Protein AF-A0A7W3TEL6-F1 (afdb_monomer_lite)

Sequence (169 aa):
MPGLGRARLMILGASALGTVALAALAATPHDAAGAGAGTGVTGGTTTVGGPSVGDTRLRPDADPAAGPGEIAEAIAERIGCRPEAVLVDADELRQVACTLDGERYRFTAFLAAEGTLAWLDEALPYGGSHLVGDRWVVTASRPVLEELGDRLGGRITDGEDHGAHAGHG

pLDDT: mean 78.61, std 22.21, range [33.56, 98.75]

Foldseek 3Di:
DDDDDDDDDDDPDDDDDDDDDDDDDDDDDDDDDDDDDDDDDDDDDDPDPDPPPPDPLPALCNDLPDFQVSSQVSLCVLVVFDFPDWPDDDRAKTWTWGDDPNWIKIKIFGNFQVSQVVVCVVCQQVWAKWFDDSGMIMGTHPVVSVVVCVRNPGDIDTHDDPDPPPDDD

Organism: NCBI:txid1472722

Radius of gyration: 24.88 Å; chains: 1; bounding box: 50×64×75 Å

Secondary structure (DSSP, 8-state):
---------------------PPP-PPPP------------------------------TT--TT--HHHHHHHHHHHHT----EEEEE-SSEEEEEEEETTEEEEEEEESSHHHHHHHHHHHGGG--EEEE-SSEEEEE-HHHHHHHHHHH--EEEE-----------

Structure (mmCIF, N/CA/C/O backbone):
data_AF-A0A7W3TEL6-F1
#
_entry.id   AF-A0A7W3TEL6-F1
#
loop_
_atom_site.group_PDB
_atom_site.id
_atom_site.type_symbol
_atom_site.label_atom_id
_atom_site.label_alt_id
_atom_site.label_comp_id
_atom_site.label_asym_id
_atom_site.label_entity_id
_atom_site.label_seq_id
_atom_site.pdbx_PDB_ins_code
_atom_site.Cartn_x
_atom_site.Cartn_y
_atom_site.Cartn_z
_atom_site.occupancy
_atom_site.B_iso_or_equiv
_atom_site.auth_seq_id
_atom_site.auth_comp_id
_atom_site.auth_asym_id
_atom_site.auth_atom_id
_atom_site.pdbx_PDB_model_num
ATOM 1 N N . MET A 1 1 ? 10.467 18.066 14.950 1.00 47.81 1 MET A N 1
ATOM 2 C CA . MET A 1 1 ? 10.952 19.430 14.618 1.00 47.81 1 MET A CA 1
ATOM 3 C C . MET A 1 1 ? 12.334 19.583 15.235 1.00 47.81 1 MET A C 1
ATOM 5 O O . MET A 1 1 ? 12.453 19.112 16.361 1.00 47.81 1 MET A O 1
ATOM 9 N N . PRO A 1 2 ? 13.359 20.170 14.586 1.00 46.44 2 PRO A N 1
ATOM 10 C CA . PRO A 1 2 ? 13.389 21.039 13.396 1.00 46.44 2 PRO A CA 1
ATOM 11 C C . PRO A 1 2 ? 14.077 20.343 12.187 1.00 46.44 2 PRO A C 1
ATOM 13 O O . PRO A 1 2 ? 14.561 19.233 12.324 1.00 46.44 2 PRO A O 1
ATOM 16 N N . GLY A 1 3 ? 14.126 20.883 10.971 1.00 33.56 3 GLY A N 1
ATOM 17 C CA . GLY A 1 3 ? 13.752 22.214 10.528 1.00 33.56 3 GLY A CA 1
ATOM 18 C C . GLY A 1 3 ? 13.719 22.329 9.002 1.00 33.56 3 GLY A C 1
ATOM 19 O O . GLY A 1 3 ? 14.414 21.619 8.283 1.00 33.56 3 GLY A O 1
ATOM 20 N N . LEU A 1 4 ? 12.851 23.244 8.572 1.00 48.84 4 LEU A N 1
ATOM 21 C CA . LEU A 1 4 ? 12.913 24.099 7.390 1.00 48.84 4 LEU A CA 1
ATOM 22 C C . LEU A 1 4 ? 13.992 23.774 6.342 1.00 48.84 4 LEU A C 1
ATOM 24 O O . LEU A 1 4 ? 15.170 24.081 6.506 1.00 48.84 4 LEU A O 1
ATOM 28 N N . GLY A 1 5 ? 13.503 23.326 5.187 1.00 46.06 5 GLY A N 1
ATOM 29 C CA . GLY A 1 5 ? 13.519 24.154 3.984 1.00 46.06 5 GLY A CA 1
ATOM 30 C C . GLY A 1 5 ? 14.880 24.693 3.566 1.00 46.06 5 GLY A C 1
ATOM 31 O O . GLY A 1 5 ? 15.302 25.765 3.998 1.00 46.06 5 GLY A O 1
ATOM 32 N N . ARG A 1 6 ? 15.493 24.025 2.589 1.00 55.31 6 ARG A N 1
ATOM 33 C CA . ARG A 1 6 ? 16.466 24.672 1.714 1.00 55.31 6 ARG A CA 1
ATOM 34 C C . ARG A 1 6 ? 15.915 24.761 0.302 1.00 55.31 6 ARG A C 1
ATOM 36 O O . ARG A 1 6 ? 15.855 23.797 -0.447 1.00 55.31 6 ARG A O 1
ATOM 43 N N . ALA A 1 7 ? 15.449 25.980 0.051 1.00 42.38 7 ALA A N 1
ATOM 44 C CA . ALA A 1 7 ? 15.299 26.679 -1.207 1.00 42.38 7 ALA A CA 1
ATOM 45 C C . ALA A 1 7 ? 15.907 25.997 -2.442 1.00 42.38 7 ALA A C 1
ATOM 47 O O . ALA A 1 7 ? 17.106 25.728 -2.512 1.00 42.38 7 ALA A O 1
ATOM 48 N N . ARG A 1 8 ? 15.053 25.882 -3.466 1.00 54.50 8 ARG A N 1
ATOM 49 C CA . ARG A 1 8 ? 15.433 25.909 -4.880 1.00 54.50 8 ARG A CA 1
ATOM 50 C C . ARG A 1 8 ? 16.470 27.010 -5.113 1.00 54.50 8 ARG A C 1
ATOM 52 O O . ARG A 1 8 ? 16.144 28.190 -5.004 1.00 54.50 8 ARG A O 1
ATOM 59 N N . LEU A 1 9 ? 17.674 26.620 -5.508 1.00 43.28 9 LEU A N 1
ATOM 60 C CA . LEU A 1 9 ? 18.605 27.491 -6.209 1.00 43.28 9 LEU A CA 1
ATOM 61 C C . LEU A 1 9 ? 18.725 26.953 -7.636 1.00 43.28 9 LEU A C 1
ATOM 63 O O . LEU A 1 9 ? 19.456 26.002 -7.897 1.00 43.28 9 LEU A O 1
ATOM 67 N N . MET A 1 10 ? 17.950 27.541 -8.549 1.00 45.88 10 MET A N 1
ATOM 68 C CA . MET A 1 10 ? 18.226 27.424 -9.976 1.00 45.88 10 MET A CA 1
ATOM 69 C C . MET A 1 10 ? 19.542 28.151 -10.252 1.00 45.88 10 MET A C 1
ATOM 71 O O . MET A 1 10 ? 19.587 29.379 -10.211 1.00 45.88 10 MET A O 1
ATOM 75 N N . ILE A 1 11 ? 20.601 27.400 -10.540 1.00 49.34 11 ILE A N 1
ATOM 76 C CA . ILE A 1 11 ? 21.792 27.940 -11.192 1.00 49.34 11 ILE A CA 1
ATOM 77 C C . ILE A 1 11 ? 21.687 27.559 -12.666 1.00 49.34 11 ILE A C 1
ATOM 79 O O . ILE A 1 11 ? 22.007 26.441 -13.062 1.00 49.34 11 ILE A O 1
ATOM 83 N N . LEU A 1 12 ? 21.218 28.511 -13.478 1.00 48.00 12 LEU A N 1
ATOM 84 C CA . LEU A 1 12 ? 21.612 28.570 -14.879 1.00 48.00 12 LEU A CA 1
ATOM 85 C C . LEU A 1 12 ? 23.116 28.863 -14.907 1.00 48.00 12 LEU A C 1
ATOM 87 O O . LEU A 1 12 ? 23.552 29.933 -14.489 1.00 48.00 12 LEU A O 1
ATOM 91 N N . GLY A 1 13 ? 23.895 27.912 -15.407 1.00 42.38 13 GLY A N 1
ATOM 92 C CA . GLY A 1 13 ? 25.322 28.065 -15.651 1.00 42.38 13 GLY A CA 1
ATOM 93 C C . GLY A 1 13 ? 25.727 27.126 -16.771 1.00 42.38 13 GLY A C 1
ATOM 94 O O . GLY A 1 13 ? 25.991 25.952 -16.539 1.00 42.38 13 GLY A O 1
ATOM 95 N N . ALA A 1 14 ? 25.700 27.643 -17.996 1.00 51.44 14 ALA A N 1
ATOM 96 C CA . ALA A 1 14 ? 26.194 26.970 -19.183 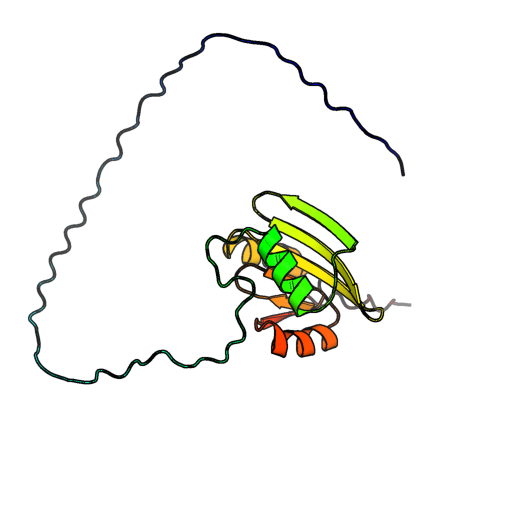1.00 51.44 14 ALA A CA 1
ATOM 97 C C . ALA A 1 14 ? 27.675 26.599 -19.005 1.00 51.44 14 ALA A C 1
ATOM 99 O O . ALA A 1 14 ? 28.509 27.481 -18.811 1.00 51.44 14 ALA A O 1
ATOM 100 N N . SER A 1 15 ? 27.992 25.312 -19.136 1.00 49.91 15 SER A N 1
ATOM 101 C CA . SER A 1 15 ? 29.360 24.828 -19.311 1.00 49.91 15 SER A CA 1
ATOM 102 C C . SER A 1 15 ? 29.406 23.974 -20.567 1.00 49.91 15 SER A C 1
ATOM 104 O O . SER A 1 15 ? 28.753 22.939 -20.678 1.00 49.91 15 SER A O 1
ATOM 106 N N . ALA A 1 16 ? 30.135 24.500 -21.542 1.00 53.38 16 ALA A N 1
ATOM 107 C CA . ALA A 1 16 ? 30.342 23.943 -22.858 1.00 53.38 16 ALA A CA 1
ATOM 108 C C . ALA A 1 16 ? 31.281 22.723 -22.824 1.00 53.38 16 ALA A C 1
ATOM 110 O O . ALA A 1 16 ? 32.265 22.713 -22.093 1.00 53.38 16 ALA A O 1
ATOM 111 N N . LEU A 1 17 ? 30.979 21.775 -23.717 1.00 55.62 17 LEU A N 1
ATOM 112 C CA . LEU A 1 17 ? 31.896 20.886 -24.441 1.00 55.62 17 LEU A CA 1
ATOM 113 C C . LEU A 1 17 ? 32.804 19.963 -23.611 1.00 55.62 17 LEU A C 1
ATOM 115 O O . LEU A 1 17 ? 33.873 20.337 -23.141 1.00 55.62 17 LEU A O 1
ATOM 119 N N . GLY A 1 18 ? 32.428 18.685 -23.597 1.00 47.41 18 GLY A N 1
ATOM 120 C CA . GLY A 1 18 ? 33.294 17.581 -23.200 1.00 47.41 18 GLY A CA 1
ATOM 121 C C . GLY A 1 18 ? 32.799 16.268 -23.794 1.00 47.41 18 GLY A C 1
ATOM 122 O O . GLY A 1 18 ? 32.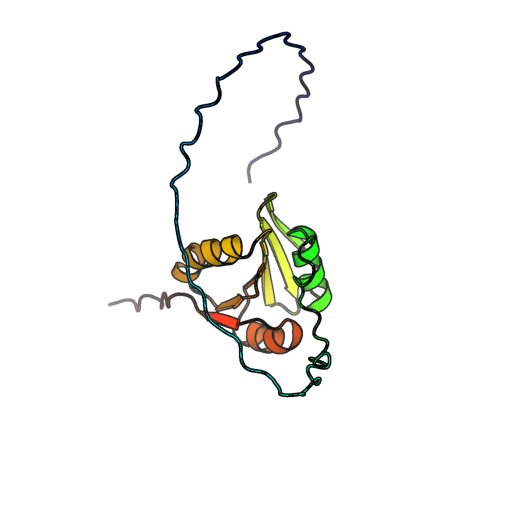298 15.411 -23.077 1.00 47.41 18 GLY A O 1
ATOM 123 N N . THR A 1 19 ? 32.883 16.121 -25.116 1.00 58.41 19 THR A N 1
ATOM 124 C CA . THR A 1 19 ? 32.642 14.846 -25.797 1.00 58.41 19 THR A CA 1
ATOM 125 C C . THR A 1 19 ? 33.785 13.895 -25.449 1.00 58.41 19 THR A C 1
ATOM 127 O O . THR A 1 19 ? 34.881 14.016 -25.990 1.00 58.41 19 THR A O 1
ATOM 130 N N . VAL A 1 20 ? 33.543 12.943 -24.550 1.00 56.38 20 VAL A N 1
ATOM 131 C CA . VAL A 1 20 ? 34.421 11.781 -24.382 1.00 56.38 20 VAL A CA 1
ATOM 132 C C . VAL A 1 20 ? 33.690 10.584 -24.967 1.00 56.38 20 VAL A C 1
ATOM 134 O O . VAL A 1 20 ? 32.789 10.015 -24.357 1.00 56.38 20 VAL A O 1
ATOM 137 N N . ALA A 1 21 ? 34.057 10.245 -26.201 1.00 54.59 21 ALA A N 1
ATOM 138 C CA . ALA A 1 21 ? 33.669 9.001 -26.839 1.00 54.59 21 ALA A CA 1
ATOM 139 C C . ALA A 1 21 ? 34.353 7.842 -26.097 1.00 54.59 21 ALA A C 1
ATOM 141 O O . ALA A 1 21 ? 35.560 7.644 -26.242 1.00 54.59 21 ALA A O 1
ATOM 142 N N . LEU A 1 22 ? 33.598 7.090 -25.292 1.00 56.00 22 LEU A N 1
ATOM 143 C CA . LEU A 1 22 ? 34.049 5.785 -24.820 1.00 56.00 22 LEU A CA 1
ATOM 144 C C . LEU A 1 22 ? 33.724 4.740 -25.889 1.00 56.00 22 LEU A C 1
ATOM 146 O O . LEU A 1 22 ? 32.575 4.559 -26.288 1.00 56.00 22 LEU A O 1
ATOM 150 N N . ALA A 1 23 ? 34.783 4.095 -26.365 1.00 55.22 23 ALA A N 1
ATOM 151 C CA . ALA A 1 23 ? 34.760 3.043 -27.360 1.00 55.22 23 ALA A CA 1
ATOM 152 C C . ALA A 1 23 ? 33.919 1.843 -26.897 1.00 55.22 23 ALA A C 1
ATOM 154 O O . ALA A 1 23 ? 34.043 1.368 -25.768 1.00 55.22 23 ALA A O 1
ATOM 155 N N . ALA A 1 24 ? 33.092 1.343 -27.813 1.00 51.44 24 ALA A N 1
ATOM 156 C CA . ALA A 1 24 ? 32.356 0.099 -27.673 1.00 51.44 24 ALA A CA 1
ATOM 157 C C . ALA A 1 24 ? 33.330 -1.081 -27.515 1.00 51.44 24 ALA A C 1
ATOM 159 O O . ALA A 1 24 ? 34.133 -1.350 -28.411 1.00 51.44 24 ALA A O 1
ATOM 160 N N . LEU A 1 25 ? 33.242 -1.811 -26.399 1.00 58.94 25 LEU A N 1
ATOM 161 C CA . LEU A 1 25 ? 33.775 -3.168 -26.338 1.00 58.94 25 LEU A CA 1
ATOM 162 C C . LEU A 1 25 ? 32.805 -4.085 -27.084 1.00 58.94 25 LEU A C 1
ATOM 164 O O . LEU A 1 25 ? 31.654 -4.256 -26.687 1.00 58.94 25 LEU A O 1
ATOM 168 N N . ALA A 1 26 ? 33.286 -4.642 -28.192 1.00 54.19 26 ALA A N 1
ATOM 169 C CA . ALA A 1 26 ? 32.589 -5.647 -28.972 1.00 54.19 26 ALA A CA 1
ATOM 170 C C . ALA A 1 26 ? 32.317 -6.889 -28.109 1.00 54.19 26 ALA A C 1
ATOM 172 O O . ALA A 1 26 ? 33.243 -7.524 -27.603 1.00 54.19 26 ALA A O 1
ATOM 173 N N . ALA A 1 27 ? 31.038 -7.230 -27.959 1.00 55.03 27 ALA A N 1
ATOM 174 C CA . ALA A 1 27 ? 30.608 -8.514 -27.434 1.00 55.03 27 ALA A CA 1
ATOM 175 C C . ALA A 1 27 ? 30.976 -9.618 -28.438 1.00 55.03 27 ALA A C 1
ATOM 177 O O . ALA A 1 27 ? 30.702 -9.509 -29.634 1.00 55.03 27 ALA A O 1
ATOM 178 N N . THR A 1 28 ? 31.606 -10.678 -27.947 1.00 65.44 28 THR A N 1
ATOM 179 C CA . THR A 1 28 ? 31.832 -11.916 -28.692 1.00 65.44 28 THR A CA 1
ATOM 180 C C . THR A 1 28 ? 30.542 -12.748 -28.684 1.00 65.44 28 THR A C 1
ATOM 182 O O . THR A 1 28 ? 29.967 -12.953 -27.613 1.00 65.44 28 THR A O 1
ATOM 185 N N . PRO A 1 29 ? 30.043 -13.235 -29.835 1.00 63.81 29 PRO A N 1
ATOM 186 C CA . PRO A 1 29 ? 28.924 -14.169 -29.849 1.00 63.81 29 PRO A CA 1
ATOM 187 C C . PRO A 1 29 ? 29.407 -15.562 -29.422 1.00 63.81 29 PRO A C 1
ATOM 189 O O . PRO A 1 29 ? 30.360 -16.099 -29.981 1.00 63.81 29 PRO A O 1
ATOM 192 N N . HIS A 1 30 ? 28.751 -16.147 -28.418 1.00 49.12 30 HIS A N 1
ATOM 193 C CA . HIS A 1 30 ? 28.816 -17.586 -28.167 1.00 49.12 30 HIS A CA 1
ATOM 194 C C . HIS A 1 30 ? 27.840 -18.271 -29.132 1.00 49.12 30 HIS A C 1
ATOM 196 O O . HIS A 1 30 ? 26.625 -18.126 -28.999 1.00 49.12 30 HIS A O 1
ATOM 202 N N . ASP A 1 31 ? 28.380 -18.992 -30.113 1.00 43.88 31 ASP A N 1
ATOM 203 C CA . ASP A 1 31 ? 27.637 -19.909 -30.974 1.00 43.88 31 ASP A CA 1
ATOM 204 C C . ASP A 1 31 ? 26.982 -21.013 -30.129 1.00 43.88 31 ASP A C 1
ATOM 206 O O . ASP A 1 31 ? 27.654 -21.905 -29.610 1.00 43.88 31 ASP A O 1
ATOM 210 N N . ALA A 1 32 ? 25.655 -20.977 -30.011 1.00 51.09 32 ALA A N 1
ATOM 211 C CA . ALA A 1 32 ? 24.863 -22.110 -29.550 1.00 51.09 32 ALA A CA 1
ATOM 212 C C . ALA A 1 32 ? 24.221 -22.789 -30.767 1.00 51.09 32 ALA A C 1
ATOM 214 O O . ALA A 1 32 ? 23.117 -22.454 -31.196 1.00 51.09 32 ALA A O 1
ATOM 215 N N . ALA A 1 33 ? 24.939 -23.758 -31.334 1.00 52.31 33 ALA A N 1
ATOM 216 C CA . ALA A 1 33 ? 24.400 -24.696 -32.306 1.00 52.31 33 ALA A CA 1
ATOM 217 C C . ALA A 1 33 ? 23.473 -25.695 -31.591 1.00 52.31 33 ALA A C 1
ATOM 219 O O . ALA A 1 33 ? 23.930 -26.608 -30.908 1.00 52.31 33 ALA A O 1
ATOM 220 N N . GLY A 1 34 ? 22.162 -25.520 -31.754 1.00 42.62 34 GLY A N 1
ATOM 221 C CA . GLY A 1 34 ? 21.137 -26.462 -31.306 1.00 42.62 34 GLY A CA 1
ATOM 222 C C . GLY A 1 34 ? 20.277 -26.914 -32.479 1.00 42.62 34 GLY A C 1
ATOM 223 O O . GLY A 1 34 ? 19.191 -26.387 -32.696 1.00 42.62 34 GLY A O 1
ATOM 224 N N . ALA A 1 35 ? 20.772 -27.879 -33.255 1.00 49.38 35 ALA A N 1
ATOM 225 C CA . ALA A 1 35 ? 19.985 -28.576 -34.265 1.00 49.38 35 ALA A CA 1
ATOM 226 C C . ALA A 1 35 ? 19.141 -29.665 -33.584 1.00 49.38 35 ALA A C 1
ATOM 228 O O . ALA A 1 35 ? 19.673 -30.668 -33.114 1.00 49.38 35 ALA A O 1
ATOM 229 N N . GLY A 1 36 ? 17.823 -29.471 -33.540 1.00 45.69 36 GLY A N 1
ATOM 230 C CA . GLY A 1 36 ? 16.857 -30.471 -33.095 1.00 45.69 36 GLY A CA 1
ATOM 231 C C . GLY A 1 36 ? 15.707 -30.559 -34.087 1.00 45.69 36 GLY A C 1
ATOM 232 O O . GLY A 1 36 ? 14.742 -29.808 -33.996 1.00 45.69 36 GLY A O 1
ATOM 233 N N . ALA A 1 37 ? 15.831 -31.461 -35.059 1.00 52.31 37 ALA A N 1
ATOM 234 C CA . ALA A 1 37 ? 14.745 -31.842 -35.949 1.00 52.31 37 ALA A CA 1
ATOM 235 C C . ALA A 1 37 ? 13.794 -32.793 -35.202 1.00 52.31 37 ALA A C 1
ATOM 237 O O . ALA A 1 37 ? 14.197 -33.881 -34.798 1.00 52.31 37 ALA A O 1
ATOM 238 N N . GLY A 1 38 ? 12.539 -32.380 -35.024 1.00 51.81 38 GLY A N 1
ATOM 239 C CA . GLY A 1 38 ? 11.461 -33.202 -34.478 1.00 51.81 38 GLY A CA 1
ATOM 240 C C . GLY A 1 38 ? 10.249 -33.150 -35.400 1.00 51.81 38 GLY A C 1
ATOM 241 O O . GLY A 1 38 ? 9.546 -32.148 -35.465 1.00 51.81 38 GLY A O 1
ATOM 242 N N . THR A 1 39 ? 10.060 -34.228 -36.152 1.00 54.62 39 THR A N 1
ATOM 243 C CA . THR A 1 39 ? 8.980 -34.493 -37.108 1.00 54.62 39 THR A CA 1
ATOM 244 C C . THR A 1 39 ? 7.598 -34.433 -36.444 1.00 54.62 39 THR A C 1
ATOM 246 O O . THR A 1 39 ? 7.415 -34.934 -35.337 1.00 54.62 39 THR A O 1
ATOM 249 N N . GLY A 1 40 ? 6.627 -33.823 -37.128 1.00 49.47 40 GLY A N 1
ATOM 250 C CA . GLY A 1 40 ? 5.274 -33.591 -36.621 1.00 49.47 40 GLY A CA 1
ATOM 251 C C . GLY A 1 40 ? 4.391 -34.832 -36.446 1.00 49.47 40 GLY A C 1
ATOM 252 O O . GLY A 1 40 ? 4.628 -35.887 -37.031 1.00 49.47 40 GLY A O 1
ATOM 253 N N . VAL A 1 41 ? 3.304 -34.639 -35.691 1.00 57.56 41 VAL A N 1
ATOM 254 C CA . VAL A 1 41 ? 2.085 -35.458 -35.718 1.00 57.56 41 VAL A CA 1
ATOM 255 C C . VAL A 1 41 ? 0.872 -34.533 -35.822 1.00 57.56 41 VAL A C 1
ATOM 257 O O . VAL A 1 41 ? 0.772 -33.502 -35.162 1.00 57.56 41 VAL A O 1
ATOM 260 N N . THR A 1 42 ? -0.027 -34.924 -36.714 1.00 52.97 42 THR A N 1
ATOM 261 C CA . THR A 1 42 ? -1.291 -34.301 -37.095 1.00 52.97 42 THR A CA 1
ATOM 262 C C . THR A 1 42 ? -2.421 -34.566 -36.096 1.00 52.97 42 THR A C 1
ATOM 264 O O . THR A 1 42 ? -2.581 -35.701 -35.656 1.00 52.97 42 THR A O 1
ATOM 267 N N . GLY A 1 43 ? -3.304 -33.577 -35.915 1.00 49.16 43 GLY A N 1
ATOM 268 C CA . GLY A 1 43 ? -4.738 -33.799 -35.677 1.00 49.16 43 GLY A CA 1
ATOM 269 C C . GLY A 1 43 ? -5.218 -33.726 -34.224 1.00 49.16 43 GLY A C 1
ATOM 270 O O . GLY A 1 43 ? -4.905 -34.586 -33.411 1.00 49.16 43 GLY A O 1
ATOM 271 N N . GLY A 1 44 ? -6.073 -32.739 -33.938 1.00 44.53 44 GLY A N 1
ATOM 272 C CA . GLY A 1 44 ? -6.850 -32.670 -32.700 1.00 44.53 44 GLY A CA 1
ATOM 273 C C . GLY A 1 44 ? -7.466 -31.294 -32.466 1.00 44.53 44 GLY A C 1
ATOM 274 O O . GLY A 1 44 ? -6.889 -30.455 -31.786 1.00 44.53 44 GLY A O 1
ATOM 275 N N . THR A 1 45 ? -8.645 -31.047 -33.036 1.00 57.91 45 THR A N 1
ATOM 276 C CA . THR A 1 45 ? -9.505 -29.910 -32.684 1.00 57.91 45 THR A CA 1
ATOM 277 C C . THR A 1 45 ? -9.840 -29.913 -31.194 1.00 57.91 45 THR A C 1
ATOM 279 O O . THR A 1 45 ? -10.486 -30.842 -30.718 1.00 57.91 45 THR A O 1
ATOM 282 N N . THR A 1 46 ? -9.512 -28.835 -30.485 1.00 50.31 46 THR A N 1
ATOM 283 C CA . THR A 1 46 ? -10.401 -28.218 -29.487 1.00 50.31 46 THR A CA 1
ATOM 284 C C . THR A 1 46 ? -10.063 -26.736 -29.413 1.00 50.31 46 THR A C 1
ATOM 286 O O . THR A 1 46 ? -9.174 -26.304 -28.687 1.00 50.31 46 THR A O 1
ATOM 289 N N . THR A 1 47 ? -10.789 -25.940 -30.188 1.00 54.09 47 THR A N 1
ATOM 290 C CA . THR A 1 47 ? -10.930 -24.514 -29.919 1.00 54.09 47 THR A CA 1
ATOM 291 C C . THR A 1 47 ? -11.985 -24.371 -28.830 1.00 54.09 47 THR A C 1
ATOM 293 O O . THR A 1 47 ? -13.151 -24.237 -29.160 1.00 54.09 47 THR A O 1
ATOM 296 N N . VAL A 1 48 ? -11.603 -24.425 -27.553 1.00 51.75 48 VAL A N 1
ATOM 297 C CA . VAL A 1 48 ? -12.319 -23.722 -26.472 1.00 51.75 48 VAL A CA 1
ATOM 298 C C . VAL A 1 48 ? -11.308 -23.378 -25.378 1.00 51.75 48 VAL A C 1
ATOM 300 O O . VAL A 1 48 ? -11.177 -24.062 -24.372 1.00 51.75 48 VAL A O 1
ATOM 303 N N . GLY A 1 49 ? -10.584 -22.289 -25.592 1.00 42.22 49 GLY A N 1
ATOM 304 C CA . GLY A 1 49 ? -10.125 -21.432 -24.508 1.00 42.22 49 GLY A CA 1
ATOM 305 C C . GLY A 1 49 ? -10.831 -20.102 -24.700 1.00 42.22 49 GLY A C 1
ATOM 306 O O . GLY A 1 49 ? -10.217 -19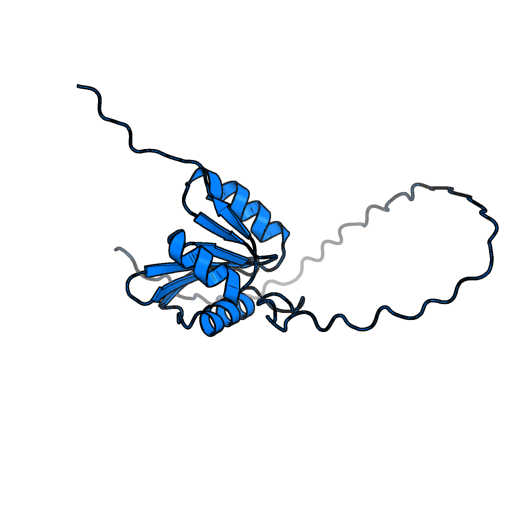.146 -25.162 1.00 42.22 49 GLY A O 1
ATOM 307 N N . GLY A 1 50 ? -12.152 -20.076 -24.491 1.00 43.50 50 GLY A N 1
ATOM 308 C CA . GLY A 1 50 ? -12.872 -18.805 -24.408 1.00 43.50 50 GLY A CA 1
ATOM 309 C C . GLY A 1 50 ? -12.232 -17.942 -23.318 1.00 43.50 50 GLY A C 1
ATOM 310 O O . GLY A 1 50 ? -11.612 -18.507 -22.412 1.00 43.50 50 GLY A O 1
ATOM 311 N N . PRO A 1 51 ? -12.344 -16.603 -23.375 1.00 48.97 51 PRO A N 1
ATOM 312 C CA . PRO A 1 51 ? -11.943 -15.789 -22.242 1.00 48.97 51 PRO A CA 1
ATOM 313 C C . PRO A 1 51 ? -12.703 -16.334 -21.041 1.00 48.97 51 PRO A C 1
ATOM 315 O O . PRO A 1 51 ? -13.937 -16.314 -21.018 1.00 48.97 51 PRO A O 1
ATOM 318 N N . SER A 1 52 ? -11.973 -16.900 -20.080 1.00 50.53 52 SER A N 1
ATOM 319 C CA . SER A 1 52 ? -12.528 -17.148 -18.766 1.00 50.53 52 SER A CA 1
ATOM 320 C C . SER A 1 52 ? -13.138 -15.818 -18.365 1.00 50.53 52 SER A C 1
ATOM 322 O O . SER A 1 52 ? -12.421 -14.820 -18.266 1.00 50.53 52 SER A O 1
ATOM 324 N N . VAL A 1 53 ? -14.461 -15.782 -18.206 1.00 54.22 53 VAL A N 1
ATOM 325 C CA . VAL A 1 53 ? -15.140 -14.701 -17.497 1.00 54.22 53 VAL A CA 1
ATOM 326 C C . VAL A 1 53 ? -14.701 -14.870 -16.046 1.00 54.22 53 VAL A C 1
ATOM 328 O O . VAL A 1 53 ? -15.390 -15.445 -15.212 1.00 54.22 53 VAL A O 1
ATOM 331 N N . GLY A 1 54 ? -13.441 -14.519 -15.807 1.00 46.56 54 GLY A N 1
ATOM 332 C CA . GLY A 1 54 ? -12.833 -14.433 -14.508 1.00 46.56 54 GLY A CA 1
ATOM 333 C C . GLY A 1 54 ? -13.431 -13.191 -13.903 1.00 46.56 54 GLY A C 1
ATOM 334 O O . GLY A 1 54 ? -13.256 -12.100 -14.443 1.00 46.56 54 GLY A O 1
ATOM 335 N N . ASP A 1 55 ? -14.236 -13.414 -12.872 1.00 48.03 55 ASP A N 1
ATOM 336 C CA . ASP A 1 55 ? -14.458 -12.501 -11.766 1.00 48.03 55 ASP A CA 1
ATOM 337 C C . ASP A 1 55 ? -13.756 -11.148 -11.966 1.00 48.03 55 ASP A C 1
ATOM 339 O O . ASP A 1 55 ? -12.537 -11.034 -11.830 1.00 48.03 55 ASP A O 1
ATOM 343 N N . THR A 1 56 ? -14.511 -10.136 -12.401 1.00 44.94 56 THR A N 1
ATOM 344 C CA . THR A 1 56 ? -13.975 -8.812 -12.751 1.00 44.94 56 THR A CA 1
ATOM 345 C C . THR A 1 56 ? -13.607 -8.018 -11.492 1.00 44.94 56 THR A C 1
ATOM 347 O O . THR A 1 56 ? -13.925 -6.840 -11.354 1.00 44.94 56 THR A O 1
ATOM 350 N N . ARG A 1 57 ? -12.898 -8.641 -10.549 1.00 58.12 57 ARG A N 1
ATOM 351 C CA . ARG A 1 57 ? -11.991 -7.934 -9.654 1.00 58.12 57 ARG A CA 1
ATOM 352 C C . ARG A 1 57 ? -10.828 -7.449 -10.510 1.00 58.12 57 ARG A C 1
ATOM 354 O O . ARG A 1 57 ? -9.815 -8.123 -10.662 1.00 58.12 57 ARG A O 1
ATOM 361 N N . LEU A 1 58 ? -10.993 -6.276 -11.119 1.00 69.50 58 LEU A N 1
ATOM 362 C CA . LEU A 1 58 ? -9.927 -5.623 -11.878 1.00 69.50 58 LEU A CA 1
ATOM 363 C C . LEU A 1 58 ? -8.718 -5.473 -10.945 1.00 69.50 58 LEU A C 1
ATOM 365 O O . LEU A 1 58 ? -8.839 -4.797 -9.931 1.00 69.50 58 LEU A O 1
ATOM 369 N N . ARG A 1 59 ? -7.593 -6.144 -11.188 1.00 82.56 59 ARG A N 1
ATOM 370 C CA . ARG A 1 59 ? -6.445 -6.044 -10.271 1.00 82.56 59 ARG A CA 1
ATOM 371 C C . ARG A 1 59 ? -5.924 -4.595 -10.274 1.00 82.56 59 ARG A C 1
ATOM 373 O O . ARG A 1 59 ? -5.876 -4.013 -11.358 1.00 82.56 59 ARG A O 1
ATOM 380 N N . PRO A 1 60 ? -5.564 -4.000 -9.120 1.00 86.06 60 PRO A N 1
ATOM 381 C CA . PRO A 1 60 ? -5.097 -2.606 -9.062 1.00 86.06 60 PRO A CA 1
ATOM 382 C C . PRO A 1 60 ? -3.875 -2.318 -9.947 1.00 86.06 60 PRO A C 1
ATOM 384 O O . PRO A 1 60 ? -3.644 -1.192 -10.361 1.00 86.06 60 PRO A O 1
ATOM 387 N N . ASP A 1 61 ? -3.115 -3.361 -10.248 1.00 87.94 61 ASP A N 1
ATOM 388 C CA . ASP A 1 61 ? -1.855 -3.381 -10.975 1.00 87.94 61 ASP A CA 1
ATOM 389 C C . ASP A 1 61 ? -1.962 -4.039 -12.363 1.00 87.94 61 ASP A C 1
ATOM 391 O O . ASP A 1 61 ? -0.936 -4.345 -12.971 1.00 87.94 61 ASP A O 1
ATOM 395 N N . ALA A 1 62 ? -3.186 -4.251 -12.871 1.00 86.50 62 ALA A N 1
ATOM 396 C CA . ALA A 1 62 ? -3.446 -4.955 -14.131 1.00 86.50 62 ALA A CA 1
ATOM 397 C C . ALA A 1 62 ? -2.873 -4.262 -15.379 1.00 86.50 62 ALA A C 1
ATOM 399 O O . ALA A 1 62 ? -2.581 -4.944 -16.360 1.00 86.50 62 ALA A O 1
ATOM 400 N N . ASP A 1 63 ? -2.744 -2.933 -15.362 1.00 91.19 63 ASP A N 1
ATOM 401 C CA . ASP A 1 63 ? -2.121 -2.185 -16.454 1.00 91.19 63 ASP A CA 1
ATOM 402 C C . ASP A 1 63 ? -0.592 -2.175 -16.280 1.00 91.19 63 ASP A C 1
ATOM 404 O O . ASP A 1 63 ? -0.099 -1.538 -15.344 1.00 91.19 63 ASP A O 1
ATOM 408 N N . PRO A 1 64 ? 0.184 -2.830 -17.163 1.00 90.25 64 PRO A N 1
ATOM 409 C CA . PRO A 1 64 ? 1.641 -2.862 -17.057 1.00 90.25 64 PRO A CA 1
ATOM 410 C C . PRO A 1 64 ? 2.299 -1.482 -17.213 1.00 90.25 64 PRO A C 1
ATOM 412 O O . PRO A 1 64 ? 3.447 -1.326 -16.808 1.00 90.25 64 PRO A O 1
ATOM 415 N N . ALA A 1 65 ? 1.607 -0.492 -17.788 1.00 93.88 65 ALA A N 1
ATOM 416 C CA . ALA A 1 65 ? 2.112 0.872 -17.916 1.00 93.88 65 ALA A CA 1
ATOM 417 C C . ALA A 1 65 ? 1.858 1.731 -16.667 1.00 93.88 65 ALA A C 1
ATOM 419 O O . ALA A 1 65 ? 2.477 2.787 -16.539 1.00 93.88 65 ALA A O 1
ATOM 420 N N . ALA A 1 66 ? 0.983 1.288 -15.755 1.00 96.19 66 ALA A N 1
ATOM 421 C CA . ALA A 1 66 ? 0.639 2.061 -14.569 1.00 96.19 66 ALA A CA 1
ATOM 422 C C . ALA A 1 66 ? 1.857 2.257 -13.659 1.00 96.19 66 ALA A C 1
ATOM 424 O O . ALA A 1 66 ? 2.560 1.294 -13.321 1.00 96.19 66 ALA A O 1
ATOM 425 N N . GLY A 1 67 ? 2.082 3.506 -13.252 1.00 97.94 67 GLY A N 1
ATOM 426 C CA . GLY A 1 67 ? 3.143 3.873 -12.317 1.00 97.94 67 GLY A CA 1
ATOM 427 C C . GLY A 1 67 ? 2.758 3.630 -10.848 1.00 97.94 67 GLY A C 1
ATOM 428 O O . GLY A 1 67 ? 1.579 3.447 -10.534 1.00 97.94 67 GLY A O 1
ATOM 429 N N . PRO A 1 68 ? 3.720 3.705 -9.905 1.00 98.31 68 PRO A N 1
ATOM 430 C CA . PRO A 1 68 ? 3.453 3.493 -8.478 1.00 98.31 68 PRO A CA 1
ATOM 431 C C . PRO A 1 68 ? 2.345 4.392 -7.911 1.00 98.31 68 PRO A C 1
ATOM 433 O O . PRO A 1 68 ? 1.540 3.958 -7.090 1.00 98.31 68 PRO A O 1
ATOM 436 N N . GLY A 1 69 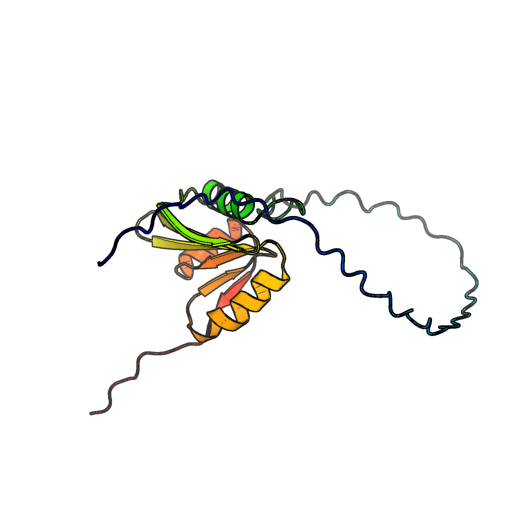? 2.281 5.652 -8.358 1.00 97.69 69 GLY A N 1
ATOM 437 C CA . GLY A 1 69 ? 1.245 6.593 -7.929 1.00 97.69 69 GLY A CA 1
ATOM 438 C C . GLY A 1 69 ? -0.161 6.168 -8.340 1.00 97.69 69 GLY A C 1
ATOM 439 O O . GLY A 1 69 ? -1.051 6.146 -7.495 1.00 97.69 69 GLY A O 1
ATOM 440 N N . GLU A 1 70 ? -0.341 5.765 -9.596 1.00 97.50 70 GLU A N 1
ATOM 441 C CA . GLU A 1 70 ? -1.638 5.331 -10.128 1.00 97.50 70 GLU A CA 1
ATOM 442 C C . GLU A 1 70 ? -2.111 4.040 -9.452 1.00 97.50 70 GLU A C 1
ATOM 444 O O . GLU A 1 70 ? -3.276 3.924 -9.080 1.00 97.50 70 GLU A O 1
ATOM 449 N N . ILE A 1 71 ? -1.197 3.094 -9.208 1.00 98.00 71 ILE A N 1
ATOM 450 C CA . ILE A 1 71 ? -1.508 1.856 -8.481 1.00 98.00 71 ILE A CA 1
ATOM 451 C C . ILE A 1 71 ? -1.951 2.175 -7.045 1.00 98.00 71 ILE A C 1
ATOM 453 O O . ILE A 1 71 ? -2.959 1.644 -6.575 1.00 98.00 71 ILE A O 1
ATOM 457 N N . ALA A 1 72 ? -1.231 3.055 -6.339 1.00 97.06 72 ALA A N 1
ATOM 458 C CA . ALA A 1 72 ? -1.589 3.450 -4.977 1.00 97.06 72 ALA A CA 1
ATOM 459 C C . ALA A 1 72 ? -2.960 4.150 -4.916 1.00 97.06 72 ALA A C 1
ATOM 461 O O . ALA A 1 72 ? -3.746 3.878 -4.006 1.00 97.06 72 ALA A O 1
ATOM 462 N N . GLU A 1 73 ? -3.267 5.011 -5.889 1.00 94.88 73 GLU A N 1
ATOM 463 C CA . GLU A 1 73 ? -4.572 5.667 -6.018 1.00 94.88 73 GLU A CA 1
ATOM 464 C C . GLU A 1 73 ? -5.689 4.652 -6.302 1.00 94.88 73 GLU A C 1
ATOM 466 O O . GLU A 1 73 ? -6.705 4.661 -5.607 1.00 94.88 73 GLU A O 1
ATOM 471 N N . ALA A 1 74 ? -5.476 3.698 -7.213 1.00 95.00 74 ALA A N 1
ATOM 472 C CA . ALA A 1 74 ? -6.448 2.645 -7.514 1.00 95.00 74 ALA A CA 1
ATOM 473 C C . ALA A 1 74 ? -6.770 1.760 -6.293 1.00 95.00 74 ALA A C 1
ATOM 475 O O . ALA A 1 74 ? -7.925 1.372 -6.080 1.00 95.00 74 ALA A O 1
ATOM 476 N N . ILE A 1 75 ? -5.766 1.448 -5.464 1.00 95.69 75 ILE A N 1
ATOM 477 C CA . ILE A 1 75 ? -5.957 0.725 -4.196 1.00 95.69 75 ILE A CA 1
ATOM 478 C C . ILE A 1 75 ? -6.768 1.582 -3.220 1.00 95.69 75 ILE A C 1
ATOM 480 O O . ILE A 1 75 ? -7.770 1.113 -2.677 1.00 95.69 75 ILE A O 1
ATOM 484 N N . ALA A 1 76 ? -6.366 2.838 -3.020 1.00 94.62 76 ALA A N 1
ATOM 485 C CA . ALA A 1 76 ? -7.033 3.764 -2.114 1.00 94.62 76 ALA A CA 1
ATOM 486 C C . ALA A 1 76 ? -8.516 3.963 -2.464 1.00 94.62 76 ALA A C 1
ATOM 488 O O . ALA A 1 76 ? -9.375 3.868 -1.584 1.00 94.62 76 ALA A O 1
ATOM 489 N N . GLU A 1 77 ? -8.827 4.177 -3.743 1.00 93.69 77 GLU A N 1
ATOM 490 C CA . GLU A 1 77 ? -10.196 4.305 -4.245 1.00 93.69 77 GLU A CA 1
ATOM 491 C C . GLU A 1 77 ? -11.003 3.037 -4.004 1.00 93.69 77 GLU A C 1
ATOM 493 O O . GLU A 1 77 ? -12.132 3.099 -3.514 1.00 93.69 77 GLU A O 1
ATOM 498 N N . ARG A 1 78 ? -10.416 1.868 -4.288 1.00 92.81 78 ARG A N 1
ATOM 499 C CA . ARG A 1 78 ? -11.114 0.603 -4.078 1.00 92.81 78 ARG A CA 1
ATOM 500 C C . ARG A 1 78 ? -11.410 0.347 -2.616 1.00 92.81 78 ARG A C 1
ATOM 502 O O . ARG A 1 78 ? -12.470 -0.209 -2.339 1.00 92.81 78 ARG A O 1
ATOM 509 N N . ILE A 1 79 ? -10.496 0.703 -1.714 1.00 92.56 79 ILE A N 1
ATOM 510 C CA . ILE A 1 79 ? -10.665 0.547 -0.265 1.00 92.56 79 ILE A CA 1
ATOM 511 C C . ILE A 1 79 ? -11.629 1.605 0.292 1.00 92.56 79 ILE A C 1
ATOM 513 O O . ILE A 1 79 ? -12.361 1.308 1.236 1.00 92.56 79 ILE A O 1
ATOM 517 N N . GLY A 1 80 ? -11.684 2.790 -0.320 1.00 94.62 80 GLY A N 1
ATOM 518 C CA . GLY A 1 80 ? -12.368 3.969 0.215 1.00 94.62 80 GLY A CA 1
ATOM 519 C C . GLY A 1 80 ? -11.510 4.755 1.215 1.00 94.62 80 GLY A C 1
ATOM 520 O O . GLY A 1 80 ? -12.037 5.580 1.957 1.00 94.62 80 GLY A O 1
ATOM 521 N N . CYS A 1 81 ? -10.197 4.507 1.251 1.00 96.25 81 CYS A N 1
ATOM 522 C CA . CYS A 1 81 ? -9.262 5.132 2.185 1.00 96.25 81 CYS A CA 1
ATOM 523 C C . CYS A 1 81 ? -8.396 6.148 1.440 1.00 96.25 81 CYS A C 1
ATOM 525 O O . CYS A 1 81 ? -7.420 5.796 0.779 1.00 96.25 81 CYS A O 1
ATOM 527 N N . ARG A 1 82 ? -8.780 7.425 1.514 1.00 96.06 82 ARG A N 1
ATOM 528 C CA . ARG A 1 82 ? -8.070 8.512 0.833 1.00 96.06 82 ARG A CA 1
ATOM 529 C C . ARG A 1 82 ? -6.704 8.757 1.498 1.00 96.06 82 ARG A C 1
ATOM 531 O O . ARG A 1 82 ? -6.684 8.990 2.704 1.00 96.06 82 ARG A O 1
ATOM 538 N N . PRO A 1 83 ? -5.588 8.799 0.744 1.00 97.25 83 PRO A N 1
ATOM 539 C CA . PRO A 1 83 ? -4.270 9.095 1.295 1.00 97.25 83 PRO A CA 1
ATOM 540 C C . PRO A 1 83 ? -4.231 10.435 2.038 1.00 97.25 83 PRO A C 1
ATOM 542 O O . PRO A 1 83 ? -4.653 11.469 1.516 1.00 97.25 83 PRO A O 1
ATOM 545 N N . GLU A 1 84 ? -3.690 10.411 3.251 1.00 97.88 84 GLU A N 1
ATOM 546 C CA . GLU A 1 84 ? -3.477 11.585 4.106 1.00 97.88 84 GLU A CA 1
ATOM 547 C C . GLU A 1 84 ? -2.023 12.064 4.045 1.00 97.88 84 GLU A C 1
ATOM 549 O O . GLU A 1 84 ? -1.747 13.253 4.207 1.00 97.88 84 GLU A O 1
ATOM 554 N N . ALA A 1 85 ? -1.091 11.142 3.795 1.00 97.31 85 ALA A N 1
ATOM 555 C CA . ALA A 1 85 ? 0.333 11.426 3.708 1.00 97.31 85 ALA A CA 1
ATOM 556 C C . ALA A 1 85 ? 1.021 10.543 2.663 1.00 97.31 85 ALA A C 1
ATOM 558 O O . ALA A 1 85 ? 0.722 9.354 2.542 1.00 97.31 85 ALA A O 1
ATOM 559 N N . VAL A 1 86 ? 1.998 11.125 1.966 1.00 98.19 86 VAL A N 1
ATOM 560 C CA . VAL A 1 86 ? 2.990 10.391 1.172 1.00 98.19 86 VAL A CA 1
ATOM 561 C C . VAL A 1 86 ? 4.222 10.199 2.052 1.00 98.19 86 VAL A C 1
ATOM 563 O O . VAL A 1 86 ? 4.799 11.172 2.535 1.00 98.19 86 VAL A O 1
ATOM 566 N N . LEU A 1 87 ? 4.576 8.945 2.315 1.00 98.00 87 LEU A N 1
ATOM 567 C CA . LEU A 1 87 ? 5.706 8.554 3.157 1.00 98.00 87 LEU A CA 1
ATOM 568 C C . LEU A 1 87 ? 6.991 8.418 2.341 1.00 98.00 87 LEU A C 1
ATOM 570 O O . LEU A 1 87 ? 8.055 8.828 2.799 1.00 98.00 87 LEU A O 1
ATOM 574 N N . VAL A 1 88 ? 6.874 7.864 1.134 1.00 98.19 88 VAL A N 1
ATOM 575 C CA . VAL A 1 88 ? 7.965 7.744 0.164 1.00 98.19 88 VAL A CA 1
ATOM 576 C C . VAL A 1 88 ? 7.424 8.089 -1.211 1.00 98.19 88 VAL A C 1
ATOM 578 O O . VAL A 1 88 ? 6.334 7.648 -1.574 1.00 98.19 88 VAL A O 1
ATOM 581 N N . ASP A 1 89 ? 8.195 8.870 -1.957 1.00 98.00 89 ASP A N 1
ATOM 582 C CA . ASP A 1 89 ? 7.884 9.266 -3.321 1.00 98.00 89 ASP A CA 1
ATOM 583 C C . ASP A 1 89 ? 9.129 9.128 -4.199 1.00 98.00 89 ASP A C 1
ATOM 585 O O . ASP A 1 89 ? 10.011 9.987 -4.163 1.00 98.00 89 ASP A O 1
ATOM 589 N N . ALA A 1 90 ? 9.223 8.014 -4.918 1.00 97.81 90 ALA A N 1
ATOM 590 C CA . ALA A 1 90 ? 10.323 7.682 -5.812 1.00 97.81 90 ALA A CA 1
ATOM 591 C C . ALA A 1 90 ? 9.782 7.105 -7.129 1.00 97.81 90 ALA A C 1
ATOM 593 O O . ALA A 1 90 ? 8.626 6.679 -7.204 1.00 97.81 90 ALA A O 1
ATOM 594 N N . ASP A 1 91 ? 10.626 7.071 -8.161 1.00 97.56 91 ASP A N 1
ATOM 595 C CA . ASP A 1 91 ? 10.250 6.536 -9.475 1.00 97.56 91 ASP A CA 1
ATOM 596 C C . ASP A 1 91 ? 9.953 5.027 -9.397 1.00 97.56 91 ASP A C 1
ATOM 598 O O . ASP A 1 91 ? 9.063 4.514 -10.075 1.00 97.56 91 ASP A O 1
ATOM 602 N N . GLU A 1 92 ? 10.671 4.311 -8.529 1.00 97.19 92 GLU A N 1
ATOM 603 C CA . GLU A 1 92 ? 10.564 2.864 -8.359 1.00 97.19 92 GLU A CA 1
ATOM 604 C C . GLU A 1 92 ? 9.452 2.454 -7.388 1.00 97.19 92 GLU A C 1
ATOM 606 O O . GLU A 1 92 ? 8.919 1.345 -7.499 1.00 97.19 92 GLU A O 1
ATOM 611 N N . LEU A 1 93 ? 9.107 3.320 -6.427 1.00 98.12 93 LEU A N 1
ATOM 612 C CA . LEU A 1 93 ? 8.092 3.034 -5.417 1.00 98.12 93 LEU A CA 1
ATOM 613 C C . LEU A 1 93 ? 7.428 4.294 -4.861 1.00 98.12 93 LEU A C 1
ATOM 615 O O . LEU A 1 93 ? 8.065 5.320 -4.622 1.00 98.12 93 LEU A O 1
ATOM 619 N N . ARG A 1 94 ? 6.146 4.172 -4.526 1.00 98.75 94 ARG A N 1
ATOM 620 C CA . ARG A 1 94 ? 5.420 5.182 -3.758 1.00 98.75 94 ARG A CA 1
ATOM 621 C C . ARG A 1 94 ? 4.747 4.534 -2.563 1.00 98.75 94 ARG A C 1
ATOM 623 O O . ARG A 1 94 ? 4.045 3.536 -2.700 1.00 98.75 94 ARG A O 1
ATOM 630 N N . GLN A 1 95 ? 4.946 5.130 -1.392 1.00 98.56 95 GLN A N 1
ATOM 631 C CA . GLN A 1 95 ? 4.306 4.697 -0.160 1.00 98.56 95 GLN A CA 1
ATOM 632 C C . GLN A 1 95 ? 3.413 5.801 0.389 1.00 98.56 95 GLN A C 1
ATOM 634 O O . GLN A 1 95 ? 3.856 6.934 0.569 1.00 98.56 95 GLN A O 1
ATOM 639 N N . VAL A 1 96 ? 2.170 5.464 0.711 1.00 98.50 96 VAL A N 1
ATOM 640 C CA . VAL A 1 96 ? 1.197 6.387 1.300 1.00 98.50 96 VAL A CA 1
ATOM 641 C C . VAL A 1 96 ? 0.575 5.799 2.562 1.00 98.50 96 VAL A C 1
ATOM 643 O O . VAL A 1 96 ? 0.651 4.594 2.807 1.00 98.50 96 VAL A O 1
ATOM 646 N N . ALA A 1 97 ? -0.037 6.659 3.370 1.00 98.06 97 ALA A N 1
ATOM 647 C CA . ALA A 1 97 ? -0.799 6.262 4.545 1.00 98.06 97 ALA A CA 1
ATOM 648 C C . ALA A 1 97 ? -2.157 6.966 4.600 1.00 98.06 97 ALA A C 1
ATOM 650 O O . ALA A 1 97 ? -2.297 8.105 4.147 1.00 98.06 97 ALA A O 1
ATOM 651 N N . CYS A 1 98 ? -3.138 6.286 5.185 1.00 98.00 98 CYS A N 1
ATOM 652 C CA . CYS A 1 98 ? -4.462 6.822 5.490 1.00 98.00 98 CYS A CA 1
ATOM 653 C C . CYS A 1 98 ? -5.048 6.129 6.724 1.00 98.00 98 CYS A C 1
ATOM 655 O O . CYS A 1 98 ? -4.576 5.061 7.133 1.00 98.00 98 CYS A O 1
ATOM 657 N N . THR A 1 99 ? -6.082 6.736 7.302 1.00 97.62 99 THR A N 1
ATOM 658 C CA . THR A 1 99 ? -6.862 6.161 8.396 1.00 97.62 99 THR A CA 1
ATOM 659 C C . THR A 1 99 ? -8.311 5.982 7.950 1.00 97.62 99 THR A C 1
ATOM 661 O O . THR A 1 99 ? -8.925 6.910 7.428 1.00 97.62 99 THR A O 1
ATOM 664 N N . LEU A 1 100 ? -8.881 4.801 8.180 1.00 96.25 100 LEU A N 1
ATOM 665 C CA . LEU A 1 100 ? -10.293 4.516 7.918 1.00 96.25 100 LEU A CA 1
ATOM 666 C C . LEU A 1 100 ? -10.858 3.739 9.105 1.00 96.25 100 LEU A C 1
ATOM 668 O O . LEU A 1 100 ? -10.264 2.753 9.530 1.00 96.25 100 LEU A O 1
ATOM 672 N N . ASP A 1 101 ? -11.962 4.226 9.672 1.00 94.94 101 ASP A N 1
ATOM 673 C CA . ASP A 1 101 ? -12.643 3.625 10.830 1.00 94.94 101 ASP A CA 1
ATOM 674 C C . ASP A 1 101 ? -11.735 3.363 12.051 1.00 94.94 101 ASP A C 1
ATOM 676 O O . ASP A 1 101 ? -11.948 2.444 12.835 1.00 94.94 101 ASP A O 1
ATOM 680 N N . GLY A 1 102 ? -10.713 4.207 12.236 1.00 94.94 102 GLY A N 1
ATOM 681 C CA . GLY A 1 102 ? -9.735 4.095 13.326 1.00 94.94 102 GLY A CA 1
ATOM 682 C C . GLY A 1 102 ? -8.552 3.165 13.033 1.00 94.94 102 GLY A C 1
ATOM 683 O O . GLY A 1 102 ? -7.571 3.188 13.779 1.00 94.94 102 GLY A O 1
ATOM 684 N N . GLU A 1 103 ? -8.592 2.423 11.926 1.00 96.38 103 GLU A N 1
ATOM 685 C CA . GLU A 1 103 ? -7.509 1.558 11.463 1.00 96.38 103 GLU A CA 1
ATOM 686 C C . GLU A 1 103 ? -6.529 2.337 10.584 1.00 96.38 103 GLU A C 1
ATOM 688 O O . GLU A 1 103 ? -6.920 3.149 9.741 1.00 96.38 103 GLU A O 1
ATOM 693 N N . ARG A 1 104 ? -5.230 2.084 10.777 1.00 96.06 104 ARG A N 1
ATOM 694 C CA . ARG A 1 104 ? -4.166 2.698 9.974 1.00 96.06 104 ARG A CA 1
ATOM 695 C C . ARG A 1 104 ? -3.771 1.770 8.843 1.00 96.06 104 ARG A C 1
ATOM 697 O O . ARG A 1 104 ? -3.444 0.610 9.079 1.00 96.06 104 ARG A O 1
ATOM 704 N N . TYR A 1 105 ? -3.692 2.337 7.651 1.00 97.44 105 TYR A N 1
ATOM 705 C CA . TYR A 1 105 ? -3.264 1.644 6.451 1.00 97.44 105 TYR A CA 1
ATOM 706 C C . TYR A 1 105 ? -1.963 2.245 5.947 1.00 97.44 105 TYR A C 1
ATOM 708 O O . TYR A 1 105 ? -1.769 3.465 5.965 1.00 97.44 105 TYR A O 1
ATOM 716 N N . ARG A 1 106 ? -1.084 1.381 5.448 1.00 97.44 106 ARG A N 1
ATOM 717 C CA . ARG A 1 106 ? 0.074 1.774 4.650 1.00 97.44 106 ARG A CA 1
ATOM 718 C C . ARG A 1 106 ? 0.032 1.019 3.332 1.00 97.44 106 ARG A C 1
ATOM 720 O O . ARG A 1 106 ? -0.051 -0.205 3.336 1.00 97.44 106 ARG A O 1
ATOM 727 N N . PHE A 1 107 ? 0.092 1.753 2.229 1.00 96.81 107 PHE A N 1
ATOM 728 C CA . PHE A 1 107 ? 0.124 1.191 0.882 1.00 96.81 107 PHE A CA 1
ATOM 729 C C . PHE A 1 107 ? 1.488 1.472 0.284 1.00 96.81 107 PHE A C 1
ATOM 731 O O . PHE A 1 107 ? 1.885 2.633 0.220 1.00 96.81 107 PHE A O 1
ATOM 738 N N . THR A 1 108 ? 2.185 0.433 -0.151 1.00 98.62 108 THR A N 1
ATOM 739 C CA . THR A 1 108 ? 3.431 0.557 -0.905 1.00 98.62 108 THR A CA 1
ATOM 740 C C . THR A 1 108 ? 3.174 0.009 -2.295 1.00 98.62 108 THR A C 1
ATOM 742 O O . THR A 1 108 ? 2.859 -1.167 -2.428 1.00 98.62 108 THR A O 1
ATOM 745 N N . ALA A 1 109 ? 3.262 0.854 -3.314 1.00 98.56 109 ALA A N 1
ATOM 746 C CA . ALA A 1 109 ? 3.146 0.465 -4.712 1.00 98.56 109 ALA A CA 1
ATOM 747 C C . ALA A 1 109 ? 4.512 0.559 -5.389 1.00 98.56 109 ALA A C 1
ATOM 749 O O . ALA A 1 109 ? 5.323 1.419 -5.038 1.00 98.56 109 ALA A O 1
ATOM 750 N N . PHE A 1 110 ? 4.745 -0.310 -6.364 1.00 98.69 110 PHE A N 1
ATOM 751 C CA . PHE A 1 110 ? 6.032 -0.494 -7.019 1.00 98.69 110 PHE A CA 1
ATOM 752 C C . PHE A 1 110 ? 5.888 -0.375 -8.529 1.00 98.69 110 PHE A C 1
ATOM 754 O O . PHE A 1 110 ? 4.844 -0.681 -9.103 1.00 98.69 110 PHE A O 1
ATOM 761 N N . LEU A 1 111 ? 6.966 0.039 -9.186 1.00 98.19 111 LEU A N 1
ATOM 762 C CA . LEU A 1 111 ? 7.016 0.082 -10.641 1.00 98.19 111 LEU A CA 1
ATOM 763 C C . LEU A 1 111 ? 7.020 -1.337 -11.234 1.00 98.19 111 LEU A C 1
ATOM 765 O O . LEU A 1 111 ? 6.386 -1.581 -12.263 1.00 98.19 111 LEU A O 1
ATOM 769 N N . ALA A 1 112 ? 7.689 -2.275 -10.554 1.00 97.44 112 ALA A N 1
ATOM 770 C CA . ALA A 1 112 ? 7.892 -3.656 -10.983 1.00 97.44 112 ALA A CA 1
ATOM 771 C C . ALA A 1 112 ? 7.747 -4.651 -9.816 1.00 97.44 112 ALA A C 1
ATOM 773 O O . ALA A 1 112 ? 7.906 -4.282 -8.649 1.00 97.44 112 ALA A O 1
ATOM 774 N N . ALA A 1 113 ? 7.451 -5.915 -10.132 1.00 97.75 113 ALA A N 1
ATOM 775 C CA . ALA A 1 113 ? 7.172 -6.958 -9.141 1.00 97.75 113 ALA A CA 1
ATOM 776 C C . ALA A 1 113 ? 8.398 -7.306 -8.279 1.00 97.75 113 ALA A C 1
ATOM 778 O O . ALA A 1 113 ? 8.274 -7.635 -7.100 1.00 97.75 113 ALA A O 1
ATOM 779 N N . GLU A 1 114 ? 9.602 -7.155 -8.830 1.00 98.06 114 GLU A N 1
ATOM 780 C CA . GLU A 1 114 ? 10.863 -7.310 -8.107 1.00 98.06 114 GLU A CA 1
ATOM 781 C C . GLU A 1 114 ? 10.972 -6.324 -6.934 1.00 98.06 114 GLU A C 1
ATOM 783 O O . GLU A 1 114 ? 11.537 -6.670 -5.897 1.00 98.06 114 GLU A O 1
ATOM 788 N N . GLY A 1 115 ? 10.378 -5.130 -7.063 1.00 98.19 115 GLY A N 1
ATOM 789 C CA . GLY A 1 115 ? 10.305 -4.143 -5.986 1.00 98.19 115 GLY A CA 1
ATOM 790 C C . GLY A 1 115 ? 9.475 -4.637 -4.800 1.00 98.19 115 GLY A C 1
ATOM 791 O O . GLY A 1 115 ? 9.899 -4.491 -3.656 1.00 98.19 115 GLY A O 1
ATOM 792 N N . THR A 1 116 ? 8.343 -5.299 -5.068 1.00 98.69 116 THR A N 1
ATOM 793 C CA . THR A 1 116 ? 7.509 -5.939 -4.038 1.00 98.69 116 THR A CA 1
ATOM 794 C C . THR A 1 116 ? 8.300 -6.997 -3.272 1.00 98.69 116 THR A C 1
ATOM 796 O O . THR A 1 116 ? 8.267 -7.027 -2.044 1.00 98.69 116 THR A O 1
ATOM 799 N N . LEU A 1 117 ? 9.031 -7.860 -3.988 1.00 98.25 117 LEU A N 1
ATOM 800 C CA . LEU A 1 117 ? 9.812 -8.940 -3.380 1.00 98.25 117 LEU A CA 1
ATOM 801 C C . LEU A 1 117 ? 10.967 -8.405 -2.529 1.00 98.25 117 LEU A C 1
ATOM 803 O O . LEU A 1 117 ? 11.129 -8.846 -1.394 1.00 98.25 117 LEU A O 1
ATOM 807 N N . ALA A 1 118 ? 11.729 -7.440 -3.050 1.00 98.25 118 ALA A N 1
ATOM 808 C CA . ALA A 1 118 ? 12.821 -6.807 -2.313 1.00 98.25 118 ALA A CA 1
ATOM 809 C C . ALA A 1 118 ? 12.310 -6.099 -1.051 1.00 98.25 118 ALA A C 1
ATOM 811 O O . ALA A 1 118 ? 12.883 -6.243 0.024 1.00 98.25 118 ALA A O 1
ATOM 812 N N . TRP A 1 119 ? 11.182 -5.395 -1.157 1.00 98.12 119 TRP A N 1
ATOM 813 C CA . TRP A 1 119 ? 10.572 -4.746 -0.004 1.00 98.12 119 TRP A CA 1
ATOM 814 C C . TRP A 1 119 ? 10.100 -5.752 1.050 1.00 98.12 119 TRP A C 1
ATOM 816 O O . TRP A 1 119 ? 10.257 -5.496 2.238 1.00 98.12 119 TRP A O 1
ATOM 826 N N . LEU A 1 120 ? 9.536 -6.898 0.647 1.00 98.31 120 LEU A N 1
ATOM 827 C CA . LEU A 1 120 ? 9.115 -7.942 1.588 1.00 98.31 120 LEU A CA 1
ATOM 828 C C . LEU A 1 120 ? 10.298 -8.589 2.316 1.00 98.31 120 LEU A C 1
ATOM 830 O O . LEU A 1 120 ? 10.173 -8.857 3.508 1.00 98.31 120 LEU A O 1
ATOM 834 N N . ASP A 1 121 ? 11.428 -8.805 1.638 1.00 98.06 121 ASP A N 1
ATOM 835 C CA . ASP A 1 121 ? 12.656 -9.321 2.265 1.00 98.06 121 ASP A CA 1
ATOM 836 C C . ASP A 1 121 ? 13.124 -8.415 3.414 1.00 98.06 121 ASP A C 1
ATOM 838 O O . ASP A 1 121 ? 13.485 -8.892 4.488 1.00 98.06 121 ASP A O 1
ATOM 842 N N . GLU A 1 122 ? 13.012 -7.098 3.229 1.00 96.75 122 GLU A N 1
ATOM 843 C CA . GLU A 1 122 ? 13.335 -6.118 4.265 1.00 96.75 122 GLU A CA 1
ATOM 844 C C . GLU A 1 122 ? 12.223 -5.956 5.311 1.00 96.75 122 GLU A C 1
ATOM 846 O O . GLU A 1 122 ? 12.514 -5.730 6.483 1.00 96.75 122 GLU A O 1
ATOM 851 N N . ALA A 1 123 ? 10.950 -6.046 4.918 1.00 96.38 123 ALA A N 1
ATOM 852 C CA . ALA A 1 123 ? 9.814 -5.726 5.782 1.00 96.38 123 ALA A CA 1
ATOM 853 C C . ALA A 1 123 ? 9.417 -6.866 6.726 1.00 96.38 123 ALA A C 1
ATOM 855 O O . ALA A 1 123 ? 9.087 -6.612 7.885 1.00 96.38 123 ALA A O 1
ATOM 856 N N . LEU A 1 124 ? 9.436 -8.117 6.258 1.00 96.62 124 LEU A N 1
ATOM 857 C CA . LEU A 1 124 ? 8.982 -9.267 7.046 1.00 96.62 124 LEU A CA 1
ATOM 858 C C . LEU A 1 124 ? 9.790 -9.475 8.341 1.00 96.62 124 LEU A C 1
ATOM 860 O O . LEU A 1 124 ? 9.159 -9.758 9.362 1.00 96.62 124 LEU A O 1
ATOM 864 N N . PRO A 1 125 ? 11.119 -9.248 8.381 1.00 96.56 125 PRO A N 1
ATOM 865 C CA . PRO A 1 125 ? 11.882 -9.260 9.626 1.00 96.56 125 PRO A CA 1
ATOM 866 C C . PRO A 1 125 ? 11.465 -8.199 10.648 1.00 96.56 125 PRO A C 1
ATOM 868 O O . PRO A 1 125 ? 11.913 -8.269 11.782 1.00 96.56 125 PRO A O 1
ATOM 871 N N . TYR A 1 126 ? 10.632 -7.210 10.308 1.00 93.12 126 TYR A N 1
ATOM 872 C CA . TYR A 1 126 ? 10.076 -6.263 11.286 1.00 93.12 126 TYR A CA 1
ATOM 873 C C . TYR A 1 126 ? 8.716 -6.702 11.856 1.00 93.12 126 TYR A C 1
ATOM 875 O O . TYR A 1 126 ? 8.211 -6.071 12.788 1.00 93.12 126 TYR A O 1
ATOM 883 N N . GLY A 1 127 ? 8.135 -7.787 11.339 1.00 94.44 127 GLY A N 1
ATOM 884 C CA . GLY A 1 127 ? 6.847 -8.324 11.771 1.00 94.44 127 GLY A CA 1
ATOM 885 C C . GLY A 1 127 ? 5.631 -7.635 11.141 1.00 94.44 127 GLY A C 1
ATOM 886 O O . GLY A 1 127 ? 5.737 -6.828 10.218 1.00 94.44 127 GLY A O 1
ATOM 887 N N . GLY A 1 128 ? 4.445 -7.965 11.657 1.00 94.69 128 GLY A N 1
ATOM 888 C CA . GLY A 1 128 ? 3.158 -7.480 11.144 1.00 94.69 128 GLY A CA 1
ATOM 889 C C . GLY A 1 128 ? 2.607 -8.310 9.980 1.00 94.69 128 GLY A C 1
ATOM 890 O O . GLY A 1 128 ? 3.250 -9.239 9.496 1.00 94.69 128 GLY A O 1
ATOM 891 N N . SER A 1 129 ? 1.395 -7.980 9.531 1.00 97.06 129 SER A N 1
ATOM 892 C CA . SER A 1 129 ? 0.723 -8.676 8.426 1.00 97.06 129 SER A CA 1
ATOM 893 C C . SER A 1 129 ? 0.672 -7.798 7.176 1.00 97.06 129 SER A C 1
ATOM 895 O O . SER A 1 129 ? 0.501 -6.578 7.257 1.00 97.06 129 SER A O 1
ATOM 897 N N . HIS A 1 130 ? 0.800 -8.435 6.012 1.00 98.12 130 HIS A N 1
ATOM 898 C CA . HIS A 1 130 ? 0.917 -7.774 4.715 1.00 98.12 130 HIS A CA 1
ATOM 899 C C . HIS A 1 130 ? 0.000 -8.449 3.696 1.00 98.12 130 HIS A C 1
ATOM 901 O O . HIS A 1 130 ? 0.130 -9.647 3.472 1.00 98.12 130 HIS A O 1
ATOM 907 N N . LEU A 1 131 ? -0.902 -7.711 3.047 1.00 98.38 131 LEU A N 1
ATOM 908 C CA . LEU A 1 131 ? -1.622 -8.193 1.865 1.00 98.38 131 LEU A CA 1
ATOM 909 C C . LEU A 1 131 ? -0.818 -7.824 0.617 1.00 98.38 131 LEU A C 1
ATOM 911 O O . LEU A 1 131 ? -0.578 -6.646 0.361 1.00 98.38 131 LEU A O 1
ATOM 915 N N . VAL A 1 132 ? -0.397 -8.833 -0.138 1.00 98.38 132 VAL A N 1
ATOM 916 C CA . VAL A 1 132 ? 0.601 -8.717 -1.205 1.00 98.38 132 VAL A CA 1
ATOM 917 C C . VAL A 1 132 ? -0.032 -8.954 -2.576 1.00 98.38 132 VAL A C 1
ATOM 919 O O . VAL A 1 132 ? -0.601 -10.021 -2.827 1.00 98.38 132 VAL A O 1
ATOM 922 N N . GLY A 1 133 ? 0.088 -7.962 -3.461 1.00 97.38 133 GLY A N 1
ATOM 923 C CA . GLY A 1 133 ? -0.188 -8.051 -4.897 1.00 97.38 133 GLY A CA 1
ATOM 924 C C . GLY A 1 133 ? 1.075 -8.291 -5.726 1.00 97.38 133 GLY A C 1
ATOM 925 O O . GLY A 1 133 ? 2.112 -8.645 -5.180 1.00 97.38 133 GLY A O 1
ATOM 926 N N . ASP A 1 134 ? 1.004 -8.107 -7.050 1.00 96.94 134 ASP A N 1
ATOM 927 C CA . ASP A 1 134 ? 2.194 -8.260 -7.904 1.00 96.94 134 ASP A CA 1
ATOM 928 C C . ASP A 1 134 ? 3.115 -7.046 -7.726 1.00 96.94 134 ASP A C 1
ATOM 930 O O . ASP A 1 134 ? 4.296 -7.175 -7.408 1.00 96.94 134 ASP A O 1
ATOM 934 N N . ARG A 1 135 ? 2.537 -5.843 -7.812 1.00 98.25 135 ARG A N 1
ATOM 935 C CA . ARG A 1 135 ? 3.262 -4.565 -7.701 1.00 98.25 135 ARG A CA 1
ATOM 936 C C . ARG A 1 135 ? 2.820 -3.691 -6.529 1.00 98.25 135 ARG A C 1
ATOM 938 O O . ARG A 1 135 ? 2.928 -2.467 -6.590 1.00 98.25 135 ARG A O 1
ATOM 945 N N . TRP A 1 136 ? 2.290 -4.286 -5.463 1.00 98.62 136 TRP A N 1
ATOM 946 C CA . TRP A 1 136 ? 1.860 -3.539 -4.280 1.00 98.62 136 TRP A CA 1
ATOM 947 C C . TRP A 1 136 ? 1.807 -4.384 -3.006 1.00 98.62 136 TRP A C 1
ATOM 949 O O . TRP A 1 136 ? 1.657 -5.604 -3.051 1.00 98.62 136 TRP A O 1
ATOM 959 N N . VAL A 1 137 ? 1.864 -3.708 -1.857 1.00 98.56 137 VAL A N 1
ATOM 960 C CA . VAL A 1 137 ? 1.649 -4.266 -0.517 1.00 98.56 137 VAL A CA 1
ATOM 961 C C . VAL A 1 137 ? 0.758 -3.333 0.303 1.00 98.56 137 VAL A C 1
ATOM 963 O O . VAL A 1 137 ? 0.965 -2.118 0.311 1.00 98.56 137 VAL A O 1
ATOM 966 N N . VAL A 1 138 ? -0.204 -3.902 1.032 1.00 98.31 138 VAL A N 1
ATOM 967 C CA . VAL A 1 138 ? -0.977 -3.213 2.075 1.00 98.31 138 VAL A CA 1
ATOM 968 C C . VAL A 1 138 ? -0.596 -3.763 3.446 1.00 98.31 138 VAL A C 1
ATOM 970 O O . VAL A 1 138 ? -0.722 -4.961 3.687 1.00 98.31 138 VAL A O 1
ATOM 973 N N . THR A 1 139 ? -0.190 -2.888 4.363 1.00 98.06 139 THR A N 1
ATOM 974 C CA . THR A 1 139 ? -0.003 -3.216 5.783 1.00 98.06 139 THR A CA 1
ATOM 975 C C . THR A 1 139 ? -1.163 -2.636 6.587 1.00 98.06 139 THR A C 1
ATOM 977 O O . THR A 1 139 ? -1.432 -1.434 6.513 1.00 98.06 139 THR A O 1
ATOM 980 N N . ALA A 1 140 ? -1.831 -3.491 7.358 1.00 97.31 140 ALA A N 1
ATOM 981 C CA . ALA A 1 140 ? -2.894 -3.156 8.305 1.00 97.31 140 ALA A CA 1
ATOM 982 C C . ALA A 1 140 ? -3.011 -4.290 9.344 1.00 97.31 140 ALA A C 1
ATOM 984 O O . ALA A 1 140 ? -2.201 -5.221 9.350 1.00 97.31 140 ALA A O 1
ATOM 985 N N . SER A 1 141 ? -4.009 -4.231 10.227 1.00 96.31 141 SER A N 1
ATOM 986 C CA . SER A 1 141 ? -4.307 -5.355 11.116 1.00 96.31 141 SER A CA 1
ATOM 987 C C . SER A 1 141 ? -4.757 -6.589 10.319 1.00 96.31 141 SER A C 1
ATOM 989 O O . SER A 1 141 ? -5.375 -6.485 9.260 1.00 96.31 141 SER A O 1
ATOM 991 N N . ARG A 1 142 ? -4.447 -7.787 10.825 1.00 95.81 142 ARG A N 1
ATOM 992 C CA . ARG A 1 142 ? -4.764 -9.050 10.142 1.00 95.81 142 ARG A CA 1
ATOM 993 C C . ARG A 1 142 ? -6.249 -9.194 9.749 1.00 95.81 142 ARG A C 1
ATOM 995 O O . ARG A 1 142 ? -6.482 -9.521 8.588 1.00 95.81 142 ARG A O 1
ATOM 1002 N N . PRO A 1 143 ? -7.237 -8.913 10.625 1.00 95.50 143 PRO A N 1
ATOM 1003 C CA . PRO A 1 143 ? -8.652 -9.026 10.256 1.00 95.50 143 PRO A CA 1
ATOM 1004 C C . PRO A 1 143 ? -9.032 -8.098 9.096 1.00 95.50 143 PRO A C 1
ATOM 1006 O O . PRO A 1 143 ? -9.720 -8.507 8.167 1.00 95.50 143 PRO A O 1
ATOM 1009 N N . VAL A 1 144 ? -8.500 -6.873 9.098 1.00 96.06 144 VAL A N 1
ATOM 1010 C CA . VAL A 1 144 ? -8.703 -5.908 8.011 1.00 96.06 144 VAL A CA 1
ATOM 1011 C C . VAL A 1 144 ? -8.128 -6.431 6.694 1.00 96.06 144 VAL A C 1
ATOM 1013 O O . VAL A 1 144 ? -8.753 -6.298 5.644 1.00 96.06 144 VAL A O 1
ATOM 1016 N N . LEU A 1 145 ? -6.943 -7.044 6.719 1.00 97.12 145 LEU A N 1
ATOM 1017 C CA . LEU A 1 145 ? -6.329 -7.592 5.508 1.00 97.12 145 LEU A CA 1
ATOM 1018 C C . LEU A 1 145 ? -7.102 -8.784 4.932 1.00 97.12 145 LEU A C 1
ATOM 1020 O O . LEU A 1 145 ? -7.127 -8.944 3.712 1.00 97.12 145 LEU A O 1
ATOM 1024 N N . GLU A 1 146 ? -7.741 -9.594 5.776 1.00 96.06 146 GLU A N 1
ATOM 1025 C CA . GLU A 1 146 ? -8.611 -10.693 5.337 1.00 96.06 146 GLU A CA 1
ATOM 1026 C C . GLU A 1 146 ? -9.827 -10.157 4.574 1.00 96.06 146 GLU A C 1
ATOM 1028 O O . GLU A 1 146 ? -10.089 -10.599 3.456 1.00 96.06 146 GLU A O 1
ATOM 1033 N N . GLU A 1 147 ? -10.486 -9.123 5.101 1.00 93.88 147 GLU A N 1
ATOM 1034 C CA . GLU A 1 147 ? -11.590 -8.439 4.413 1.00 93.88 147 GLU A CA 1
ATOM 1035 C C . GLU A 1 147 ? -11.141 -7.759 3.107 1.00 93.88 147 GLU A C 1
ATOM 1037 O O . GLU A 1 147 ? -11.865 -7.735 2.106 1.00 93.88 147 GLU A O 1
ATOM 1042 N N . LEU A 1 148 ? -9.928 -7.198 3.087 1.00 94.38 148 LEU A N 1
ATOM 1043 C CA . LEU A 1 148 ? -9.366 -6.571 1.892 1.00 94.38 148 LEU A CA 1
ATOM 1044 C C . LEU A 1 148 ? -8.980 -7.575 0.804 1.00 94.38 148 LEU A C 1
ATOM 1046 O O . LEU A 1 148 ? -9.097 -7.240 -0.381 1.00 94.38 148 LEU A O 1
ATOM 1050 N N . GLY A 1 149 ? -8.561 -8.786 1.174 1.00 93.81 149 GLY A N 1
ATOM 1051 C CA . GLY A 1 149 ? -8.222 -9.851 0.230 1.00 93.81 149 GLY A CA 1
ATOM 1052 C C . GLY A 1 149 ? -9.379 -10.167 -0.721 1.00 93.81 149 GLY A C 1
ATOM 1053 O O . GLY A 1 149 ? -9.171 -10.300 -1.927 1.00 93.81 149 GLY A O 1
ATOM 1054 N N . ASP A 1 150 ? -10.616 -10.144 -0.223 1.00 89.00 150 ASP A N 1
ATOM 1055 C CA . ASP A 1 150 ? -11.816 -10.357 -1.040 1.00 89.00 150 ASP A CA 1
ATOM 1056 C C . ASP A 1 150 ? -12.091 -9.228 -2.047 1.00 89.00 150 ASP A C 1
ATOM 1058 O O . ASP A 1 150 ? -12.820 -9.432 -3.020 1.00 89.00 150 ASP A O 1
ATOM 1062 N N . ARG A 1 151 ? -11.528 -8.030 -1.845 1.00 90.25 151 ARG A N 1
ATOM 1063 C CA . ARG A 1 151 ? -11.752 -6.840 -2.692 1.00 90.25 151 ARG A CA 1
ATOM 1064 C C . ARG A 1 151 ? -10.617 -6.605 -3.685 1.00 90.25 151 ARG A C 1
ATOM 1066 O O . ARG A 1 151 ? -10.857 -6.214 -4.832 1.00 90.25 151 ARG A O 1
ATOM 1073 N N . LEU A 1 152 ? -9.384 -6.796 -3.230 1.00 92.88 152 LEU A N 1
ATOM 1074 C CA . LEU A 1 152 ? -8.161 -6.492 -3.977 1.00 92.88 152 LEU A CA 1
ATOM 1075 C C . LEU A 1 152 ? -7.533 -7.740 -4.604 1.00 92.88 152 LEU A C 1
ATOM 1077 O O . LEU A 1 152 ? -6.769 -7.623 -5.562 1.00 92.88 152 LEU A O 1
ATOM 1081 N N . GLY A 1 153 ? -7.864 -8.923 -4.086 1.00 93.06 153 GLY A N 1
ATOM 1082 C CA . GLY A 1 153 ? -7.069 -10.123 -4.295 1.00 93.06 153 GLY A CA 1
ATOM 1083 C C . GLY A 1 153 ? -5.756 -10.052 -3.514 1.00 93.06 153 GLY A C 1
ATOM 1084 O O . GLY A 1 153 ? -5.631 -9.325 -2.529 1.00 93.06 153 GLY A O 1
ATOM 1085 N N . GLY A 1 154 ? -4.763 -10.801 -3.986 1.00 94.81 154 GLY A N 1
ATOM 1086 C CA . GLY A 1 154 ? -3.459 -10.898 -3.336 1.00 94.81 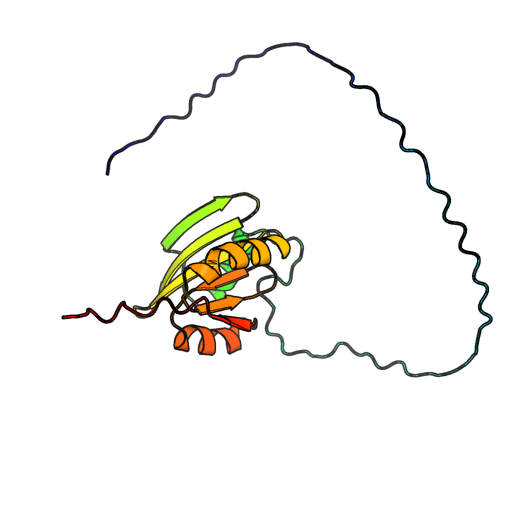154 GLY A CA 1
ATOM 1087 C C . GLY A 1 154 ? -3.382 -12.027 -2.310 1.00 94.81 154 GLY A C 1
ATOM 1088 O O . GLY A 1 154 ? -4.281 -12.861 -2.195 1.00 94.81 154 GLY A O 1
ATOM 1089 N N . ARG A 1 155 ? -2.256 -12.087 -1.601 1.00 97.12 155 ARG A N 1
ATOM 1090 C CA . ARG A 1 155 ? -1.964 -13.098 -0.579 1.00 97.12 155 ARG A CA 1
ATOM 1091 C C . ARG A 1 155 ? -1.538 -12.412 0.707 1.00 97.12 155 ARG A C 1
ATOM 1093 O O . ARG A 1 155 ? -0.711 -11.510 0.662 1.00 97.12 155 ARG A O 1
ATOM 1100 N N . ILE A 1 156 ? -2.070 -12.862 1.838 1.00 98.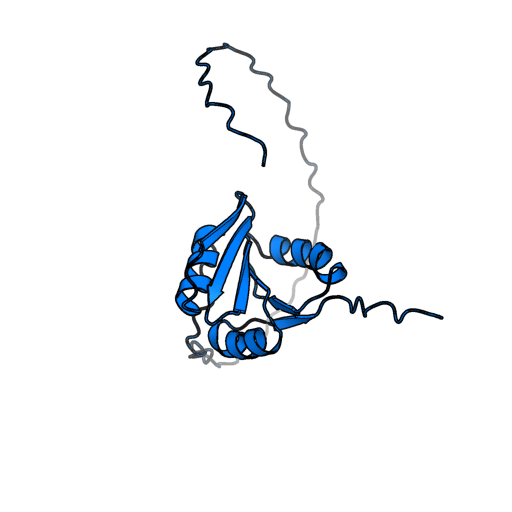19 156 ILE A N 1
ATOM 1101 C CA . ILE A 1 156 ? -1.583 -12.412 3.141 1.00 98.19 156 ILE A CA 1
ATOM 1102 C C . ILE A 1 156 ? -0.278 -13.143 3.465 1.00 98.19 156 ILE A C 1
ATOM 1104 O O . ILE A 1 156 ? -0.225 -14.373 3.401 1.00 98.19 156 ILE A O 1
ATOM 1108 N N . THR A 1 157 ? 0.745 -12.372 3.816 1.00 97.69 157 THR A N 1
ATOM 1109 C CA . THR A 1 157 ? 2.048 -12.832 4.295 1.00 97.69 157 THR A CA 1
ATOM 1110 C C . THR A 1 157 ? 2.321 -12.174 5.643 1.00 97.69 157 THR A C 1
ATOM 1112 O O . THR A 1 157 ? 2.245 -10.949 5.773 1.00 97.69 157 THR A O 1
ATOM 1115 N N . ASP A 1 158 ? 2.631 -12.981 6.650 1.00 96.88 158 ASP A N 1
ATOM 1116 C CA . ASP A 1 158 ? 2.986 -12.502 7.983 1.00 96.88 158 ASP A CA 1
ATOM 1117 C C . ASP A 1 158 ? 4.509 -12.412 8.120 1.00 96.88 158 ASP A C 1
ATOM 1119 O O . ASP A 1 158 ? 5.241 -13.258 7.600 1.00 96.88 158 ASP A O 1
ATOM 1123 N N . GLY A 1 159 ? 4.974 -11.353 8.778 1.00 94.62 159 GLY A N 1
ATOM 1124 C CA . GLY A 1 159 ? 6.368 -11.189 9.168 1.00 94.62 159 GLY A CA 1
ATOM 1125 C C . GLY A 1 159 ? 6.732 -12.034 10.388 1.00 94.62 159 GLY A C 1
ATOM 1126 O O . GLY A 1 159 ? 5.911 -12.766 10.934 1.00 94.62 159 GLY A O 1
ATOM 1127 N N . GLU A 1 160 ? 7.981 -11.916 10.824 1.00 93.81 160 GLU A N 1
ATOM 1128 C CA . GLU A 1 160 ? 8.488 -12.629 11.993 1.00 93.81 160 GLU A CA 1
ATOM 1129 C C . GLU A 1 160 ? 7.778 -12.192 13.285 1.00 93.81 160 GLU A C 1
ATOM 1131 O O . GLU A 1 160 ? 7.509 -11.008 13.517 1.00 93.81 160 GLU A O 1
ATOM 1136 N N . ASP A 1 161 ? 7.504 -13.164 14.157 1.00 86.00 161 ASP A N 1
ATOM 1137 C CA . ASP A 1 161 ? 6.922 -12.917 15.472 1.00 86.00 161 ASP A CA 1
ATOM 1138 C C . ASP A 1 161 ? 7.989 -12.397 16.447 1.00 86.00 161 ASP A C 1
ATOM 1140 O O . ASP A 1 161 ? 8.703 -13.163 17.096 1.00 86.00 161 ASP A O 1
ATOM 1144 N N . HIS A 1 162 ? 8.046 -11.079 16.635 1.00 72.38 162 HIS A N 1
ATOM 1145 C CA . HIS A 1 162 ? 8.873 -10.440 17.671 1.00 72.38 162 HIS A CA 1
ATOM 1146 C C . HIS A 1 162 ? 8.152 -10.369 19.016 1.00 72.38 162 HIS A C 1
ATOM 1148 O O . HIS A 1 162 ? 8.030 -9.299 19.616 1.00 72.38 162 HIS A O 1
ATOM 1154 N N . GLY A 1 163 ? 7.616 -11.509 19.467 1.00 62.47 163 GLY A N 1
ATOM 1155 C CA . GLY A 1 163 ? 6.859 -11.622 20.712 1.00 62.47 163 GLY A CA 1
ATOM 1156 C C . GLY A 1 163 ? 7.521 -10.853 21.859 1.00 62.47 163 GLY A C 1
ATOM 1157 O O . GLY A 1 163 ? 8.728 -10.962 22.078 1.00 62.47 163 GLY A O 1
ATOM 1158 N N . ALA A 1 164 ? 6.721 -10.054 22.574 1.00 58.91 164 ALA A N 1
ATOM 1159 C CA . ALA A 1 164 ? 7.172 -9.253 23.703 1.00 58.91 164 ALA A CA 1
ATOM 1160 C C . ALA A 1 164 ? 8.047 -10.102 24.631 1.00 58.91 164 ALA A C 1
ATOM 1162 O O . ALA A 1 164 ? 7.610 -11.154 25.100 1.00 58.91 164 ALA A O 1
ATOM 1163 N N . HIS A 1 165 ? 9.274 -9.646 24.896 1.00 51.22 165 HIS A N 1
ATOM 1164 C CA . HIS A 1 165 ? 10.135 -10.255 25.899 1.00 51.22 165 HIS A CA 1
ATOM 1165 C C . HIS A 1 165 ? 9.349 -10.358 27.210 1.00 51.22 165 HIS A C 1
ATOM 1167 O O . HIS A 1 165 ? 9.096 -9.352 27.875 1.00 51.22 165 HIS A O 1
ATOM 1173 N N . ALA A 1 166 ? 8.925 -11.573 27.560 1.00 56.19 166 ALA A N 1
ATOM 1174 C CA . ALA A 1 166 ? 8.375 -11.857 28.870 1.00 56.19 166 ALA A CA 1
ATOM 1175 C C . ALA A 1 166 ? 9.479 -11.533 29.882 1.00 56.19 166 ALA A C 1
ATOM 1177 O O . ALA A 1 166 ? 10.507 -12.209 29.932 1.00 56.19 166 ALA A O 1
ATOM 1178 N N . GLY A 1 167 ? 9.302 -10.432 30.612 1.00 49.28 167 GLY A N 1
ATOM 1179 C CA . GLY A 1 167 ? 10.248 -9.977 31.618 1.00 49.28 167 GLY A CA 1
ATOM 1180 C C . GLY A 1 167 ? 10.514 -11.083 32.635 1.00 49.28 167 GLY A C 1
ATOM 1181 O O . GLY A 1 167 ? 9.587 -11.630 33.231 1.00 49.28 167 GLY A O 1
ATOM 1182 N N . HIS A 1 168 ? 11.787 -11.414 32.820 1.00 48.50 168 HIS A N 1
ATOM 1183 C CA . HIS A 1 168 ? 12.234 -12.224 33.940 1.00 48.50 168 HIS A CA 1
ATOM 1184 C C . HIS A 1 168 ? 12.409 -11.333 35.174 1.00 48.50 168 HIS A C 1
ATOM 1186 O O . HIS A 1 168 ? 13.244 -10.433 35.141 1.00 48.50 168 HIS A O 1
ATOM 1192 N N . GLY A 1 169 ? 11.693 -11.680 36.249 1.00 43.62 169 GLY A N 1
ATOM 1193 C CA . GLY A 1 169 ? 12.112 -11.469 37.644 1.00 43.62 169 GLY A CA 1
ATOM 1194 C C . GLY A 1 169 ? 11.727 -10.148 38.280 1.00 43.62 169 GLY A C 1
ATOM 1195 O O . GLY A 1 169 ? 12.510 -9.189 38.132 1.00 43.62 169 GLY A O 1
#

InterPro domains:
  IPR006311 Twin-arginine translocation pathway, signal sequence [PS51318] (1-35)